Protein AF-A0A2K3JBQ5-F1 (afdb_monomer)

pLDDT: mean 70.72, std 13.56, range [40.72, 87.25]

Secondary structure (DSSP, 8-state):
---EEEEEEESS-SEEEETTEEEETTSEEEE--HHHHHHHHHHS-EEEEE-SS----------GGGGS-S---HHHHHHS-HHHHHHHHHHTT----TTS-HHHHHHHHHHHHHTTS--

Nearest PDB structures (foldseek):
  5u8t-assembly1_C  TM=3.101E-01  e=5.645E-01  Saccharomyces cerevis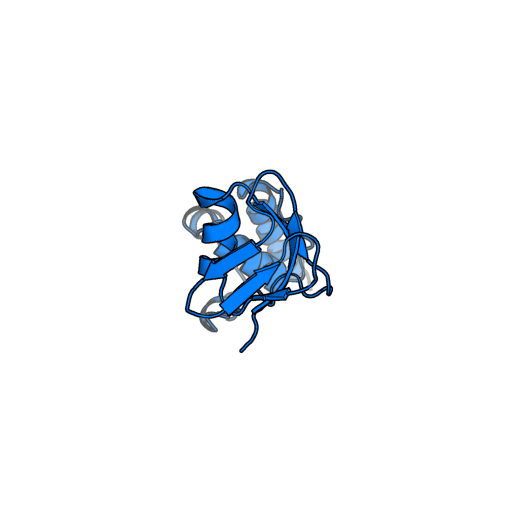iae S288C
  3uku-assembly1_G  TM=4.545E-01  e=6.102E+00  Bos taurus
  7y8r-assembly1_S  TM=3.443E-01  e=5.401E+00  Homo sapiens

Mean predicted aligned error: 15.76 Å

Sequence (119 aa):
MSIARVILTGKGPATHLYNGRKFIKGQPQTITSQREINYYKTEYGFSVTYLSGKEHDEETVVDEEVNDKKNYTKDELKDMKKTTVLNIARGLNIPVLGTEKKKQIIDSILLSQESDEDE

Solvent-accessible surface area (backbone atoms only — not comparable to full-atom values): 7390 Å² total; per-residue (Å²): 122,76,63,42,44,30,27,41,43,73,79,40,67,67,60,49,76,57,97,90,41,82,44,50,50,74,37,83,40,79,40,59,44,71,68,58,56,47,46,41,39,70,78,42,49,27,44,78,44,75,74,53,98,53,73,65,82,59,78,74,72,65,56,74,75,69,75,75,64,82,76,72,53,76,64,59,55,65,75,43,54,62,68,57,49,51,50,48,31,51,74,70,70,47,92,73,64,92,86,58,53,61,68,58,55,48,55,52,46,48,56,59,48,66,67,71,78,81,124

Foldseek 3Di:
DFFFWKAWEAQFDQWDADPNDIDGHRDTDTHRDPVVVVCCCPVGVTDIGTDDPPPDVPPPPPVVVLQPDLDDDLVNLVVDDLVSLVVNCVSLVNDDDPPDDSNVSSVSSNVSSVVPPPD

Structure (mmCIF, N/CA/C/O backbone):
data_AF-A0A2K3JBQ5-F1
#
_entry.id   AF-A0A2K3JBQ5-F1
#
loop_
_atom_site.group_PDB
_atom_site.id
_atom_site.type_symbol
_atom_site.label_atom_id
_atom_site.label_alt_id
_atom_site.label_comp_id
_atom_site.label_asym_id
_atom_site.label_entity_id
_atom_site.label_seq_id
_atom_site.pdbx_PDB_ins_code
_atom_site.Cartn_x
_atom_site.Cartn_y
_atom_site.Cartn_z
_atom_site.occupancy
_atom_site.B_iso_or_equiv
_atom_site.auth_seq_id
_atom_site.auth_comp_id
_atom_site.auth_asym_id
_atom_site.auth_atom_id
_atom_site.pdbx_PDB_model_num
ATOM 1 N N . MET A 1 1 ? 11.125 -13.336 3.348 1.00 48.81 1 MET A N 1
ATOM 2 C CA . MET A 1 1 ? 9.684 -13.248 3.035 1.00 48.81 1 MET A CA 1
ATOM 3 C C . MET A 1 1 ? 9.513 -12.667 1.642 1.00 48.81 1 MET A C 1
ATOM 5 O O . MET A 1 1 ? 10.284 -11.796 1.259 1.00 48.81 1 MET A O 1
ATOM 9 N N . SER A 1 2 ? 8.569 -13.200 0.870 1.00 49.62 2 SER A N 1
ATOM 10 C CA . SER A 1 2 ? 8.193 -12.685 -0.450 1.00 49.62 2 SER A CA 1
ATOM 11 C C . SER A 1 2 ? 7.008 -11.746 -0.285 1.00 49.62 2 SER A C 1
ATOM 13 O O . SER A 1 2 ? 6.055 -12.128 0.381 1.00 49.62 2 SER A O 1
ATOM 15 N N . ILE A 1 3 ? 7.075 -10.544 -0.858 1.00 60.91 3 ILE A N 1
ATOM 16 C CA . ILE A 1 3 ? 6.076 -9.489 -0.630 1.00 60.91 3 ILE A CA 1
ATOM 17 C C . ILE A 1 3 ? 4.938 -9.581 -1.645 1.00 60.91 3 ILE A C 1
ATOM 19 O O . ILE A 1 3 ? 3.789 -9.358 -1.290 1.00 60.91 3 ILE A O 1
ATOM 23 N N . ALA A 1 4 ? 5.219 -9.939 -2.901 1.00 68.62 4 ALA A N 1
ATOM 24 C CA . ALA A 1 4 ? 4.173 -10.027 -3.915 1.00 68.62 4 ALA A CA 1
ATOM 25 C C . ALA A 1 4 ? 4.576 -10.891 -5.111 1.00 68.62 4 ALA A C 1
ATOM 27 O O . ALA A 1 4 ? 5.742 -10.931 -5.506 1.00 68.62 4 ALA A O 1
ATOM 28 N N . ARG A 1 5 ? 3.586 -11.528 -5.744 1.00 77.50 5 ARG A N 1
ATOM 29 C CA . ARG A 1 5 ? 3.736 -12.117 -7.079 1.00 77.50 5 ARG A CA 1
ATOM 30 C C . ARG A 1 5 ? 3.195 -11.129 -8.106 1.00 77.50 5 ARG A C 1
ATOM 32 O O . ARG A 1 5 ? 2.019 -10.778 -8.048 1.00 77.50 5 ARG A O 1
ATOM 39 N N . VAL A 1 6 ? 4.041 -10.675 -9.023 1.00 78.94 6 VAL A N 1
ATOM 40 C CA . VAL A 1 6 ? 3.720 -9.613 -9.981 1.00 78.94 6 VAL A CA 1
ATOM 41 C C . VAL A 1 6 ? 4.095 -9.982 -11.414 1.00 78.94 6 VAL A C 1
ATOM 43 O O . VAL A 1 6 ? 4.941 -10.840 -11.642 1.00 78.94 6 VAL A O 1
ATOM 46 N N . ILE A 1 7 ? 3.505 -9.294 -12.386 1.00 83.19 7 ILE A N 1
ATOM 47 C CA . ILE A 1 7 ? 3.944 -9.244 -13.780 1.00 83.19 7 ILE A CA 1
ATOM 48 C C . ILE A 1 7 ? 4.415 -7.826 -14.074 1.00 83.19 7 ILE A C 1
ATOM 50 O O . ILE A 1 7 ? 3.680 -6.862 -13.861 1.00 83.19 7 ILE A O 1
ATOM 54 N N . LEU A 1 8 ? 5.628 -7.708 -14.611 1.00 78.62 8 LEU A N 1
ATOM 55 C CA . LEU A 1 8 ? 6.135 -6.458 -15.168 1.00 78.62 8 LEU A CA 1
ATOM 56 C C . LEU A 1 8 ? 5.697 -6.340 -16.635 1.00 78.62 8 LEU A C 1
ATOM 58 O O . LEU A 1 8 ? 6.012 -7.202 -17.457 1.00 78.62 8 LEU A O 1
ATOM 62 N N . THR A 1 9 ? 4.983 -5.273 -16.973 1.00 78.25 9 THR A N 1
ATOM 63 C CA . THR A 1 9 ? 4.518 -4.918 -18.327 1.00 78.25 9 THR A CA 1
ATOM 64 C C . THR A 1 9 ? 4.959 -3.484 -18.669 1.00 78.25 9 THR A C 1
ATOM 66 O O . THR A 1 9 ? 5.588 -2.834 -17.846 1.00 78.25 9 THR A O 1
ATOM 69 N N . GLY A 1 10 ? 4.724 -2.961 -19.878 1.00 75.12 10 GLY A N 1
ATOM 70 C CA . GLY A 1 10 ? 5.066 -1.560 -20.219 1.00 75.12 10 GLY A CA 1
ATOM 71 C C . GLY A 1 10 ? 6.268 -1.390 -21.158 1.00 75.12 10 GLY A C 1
ATOM 72 O O . GLY A 1 10 ? 6.492 -2.246 -22.009 1.00 75.12 10 GLY A O 1
ATOM 73 N N . LYS A 1 11 ? 7.020 -0.280 -21.068 1.00 75.94 11 LYS A N 1
ATOM 74 C CA . LYS A 1 11 ? 8.086 0.085 -22.039 1.00 75.94 11 LYS A CA 1
ATOM 75 C C . LYS A 1 11 ? 9.492 -0.421 -21.690 1.00 75.94 11 LYS A C 1
ATOM 77 O O . LYS A 1 11 ? 10.402 -0.251 -22.495 1.00 75.94 11 LYS A O 1
ATOM 82 N N . GLY A 1 12 ? 9.668 -1.075 -20.546 1.00 70.81 12 GLY A N 1
ATOM 83 C CA . GLY A 1 12 ? 10.966 -1.614 -20.150 1.00 70.81 12 GLY A CA 1
ATOM 84 C C . GLY A 1 12 ? 11.448 -2.806 -21.004 1.00 70.81 12 GLY A C 1
ATOM 85 O O . GLY A 1 12 ? 10.671 -3.373 -21.796 1.00 70.81 12 GLY A O 1
ATOM 86 N N . PRO A 1 13 ? 12.730 -3.193 -20.841 1.00 79.75 13 PRO A N 1
ATOM 87 C CA . PRO A 1 13 ? 13.379 -4.267 -21.595 1.00 79.75 13 PRO A CA 1
ATOM 88 C C . PRO A 1 13 ? 12.705 -5.630 -21.384 1.00 79.75 13 PRO A C 1
ATOM 90 O O . PRO A 1 13 ? 12.069 -5.883 -20.363 1.00 79.75 13 PRO A O 1
ATOM 93 N N . ALA A 1 14 ? 12.850 -6.541 -22.351 1.00 82.31 14 ALA A N 1
ATOM 94 C CA . ALA A 1 14 ? 12.264 -7.883 -22.261 1.00 82.31 14 ALA A CA 1
ATOM 95 C C . ALA A 1 14 ? 12.840 -8.700 -21.090 1.00 82.31 14 ALA A C 1
ATOM 97 O O . ALA A 1 14 ? 12.126 -9.489 -20.470 1.00 82.31 14 ALA A O 1
ATOM 98 N N . THR A 1 15 ? 14.115 -8.479 -20.767 1.00 82.12 15 THR A N 1
ATOM 99 C CA . THR A 1 15 ? 14.791 -9.091 -19.624 1.00 82.12 15 THR A CA 1
ATOM 100 C C . THR A 1 15 ? 15.659 -8.080 -18.891 1.00 82.12 15 THR A C 1
ATOM 102 O O . THR A 1 15 ? 16.305 -7.256 -19.535 1.00 82.12 15 THR A O 1
ATOM 105 N N . HIS A 1 16 ? 15.725 -8.173 -17.566 1.00 79.56 16 HIS A N 1
ATOM 106 C CA . HIS A 1 16 ? 16.561 -7.310 -16.730 1.00 79.56 16 HIS A CA 1
ATOM 107 C C . HIS A 1 16 ? 17.120 -8.087 -15.531 1.00 79.56 16 HIS A C 1
ATOM 109 O O . HIS A 1 16 ? 16.536 -9.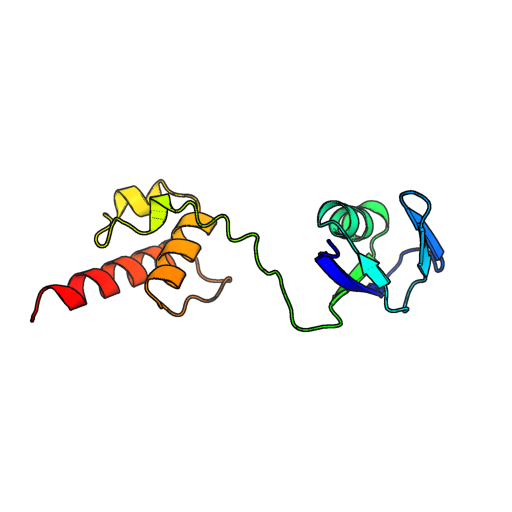089 -15.131 1.00 79.56 16 HIS A O 1
ATOM 115 N N . LEU A 1 17 ? 18.247 -7.654 -14.966 1.00 80.88 17 LEU A N 1
ATOM 116 C CA . LEU A 1 17 ? 18.877 -8.305 -13.820 1.00 80.88 17 LEU A CA 1
ATOM 117 C C . LEU A 1 17 ? 18.882 -7.356 -12.619 1.00 80.88 17 LEU A C 1
ATOM 119 O O . LEU A 1 17 ? 19.478 -6.287 -12.693 1.00 80.88 17 LEU A O 1
ATOM 123 N N . TYR A 1 18 ? 18.264 -7.760 -11.513 1.00 74.81 18 TYR A N 1
ATOM 124 C CA . TYR A 1 18 ? 18.227 -6.978 -10.275 1.00 74.81 18 TYR A CA 1
ATOM 125 C C . TYR A 1 18 ? 18.674 -7.852 -9.109 1.00 74.81 18 TYR A C 1
ATOM 127 O O . TYR A 1 18 ? 18.145 -8.947 -8.922 1.00 74.81 18 TYR A O 1
ATOM 135 N N . ASN A 1 19 ? 19.676 -7.399 -8.349 1.00 74.62 19 ASN A N 1
ATOM 136 C CA . ASN A 1 19 ? 20.261 -8.144 -7.226 1.00 74.62 19 ASN A CA 1
ATOM 137 C C . ASN A 1 19 ? 20.564 -9.623 -7.555 1.00 74.62 19 ASN A C 1
ATOM 139 O O . ASN A 1 19 ? 20.251 -10.527 -6.783 1.00 74.62 19 ASN A O 1
ATOM 143 N N . GLY A 1 20 ? 21.126 -9.883 -8.741 1.00 79.38 20 GLY A N 1
ATOM 144 C CA . GLY A 1 20 ? 21.486 -11.235 -9.188 1.00 79.38 20 GLY A CA 1
ATOM 145 C C . GLY A 1 20 ? 20.312 -12.108 -9.652 1.00 79.38 20 GLY A C 1
ATOM 146 O O . GLY A 1 20 ? 20.530 -13.244 -10.067 1.00 79.38 20 GLY A O 1
ATOM 147 N N . ARG A 1 21 ? 19.075 -11.603 -9.629 1.00 77.69 21 ARG A N 1
ATOM 148 C CA . ARG A 1 21 ? 17.888 -12.301 -10.139 1.00 77.69 21 ARG A CA 1
ATOM 149 C C . ARG A 1 21 ? 17.535 -11.805 -11.533 1.00 77.69 21 ARG A C 1
ATOM 151 O O . ARG A 1 21 ? 17.535 -10.602 -11.793 1.00 77.69 21 ARG A O 1
ATOM 158 N N . LYS A 1 22 ? 17.227 -12.740 -12.434 1.00 82.81 22 LYS A N 1
ATOM 159 C CA . LYS A 1 22 ? 16.785 -12.437 -13.797 1.00 82.81 22 LYS A CA 1
ATOM 160 C C . LYS A 1 22 ? 15.276 -12.239 -13.818 1.00 82.81 22 LYS A C 1
ATOM 162 O O . LYS A 1 22 ? 14.530 -13.139 -13.451 1.00 82.81 22 LYS A O 1
ATOM 167 N N . PHE A 1 23 ? 14.871 -11.094 -14.343 1.00 78.12 23 PHE A N 1
ATOM 168 C CA . PHE A 1 23 ? 13.494 -10.705 -14.558 1.00 78.12 23 PHE A CA 1
ATOM 169 C C . PHE A 1 23 ? 13.127 -10.800 -16.027 1.00 78.12 23 PHE A C 1
ATOM 171 O O . PHE A 1 23 ? 13.906 -10.403 -16.891 1.00 78.12 23 PHE A O 1
ATOM 178 N N . ILE A 1 24 ? 11.935 -11.329 -16.299 1.00 83.75 24 ILE A N 1
ATOM 179 C CA . ILE A 1 24 ? 11.363 -11.493 -17.632 1.00 83.75 24 ILE A CA 1
ATOM 180 C C . ILE A 1 24 ? 10.023 -10.752 -17.681 1.00 83.75 24 ILE A C 1
ATOM 182 O O . ILE A 1 24 ? 9.120 -10.984 -16.872 1.00 83.75 24 ILE A O 1
ATOM 186 N N . LYS A 1 25 ? 9.909 -9.829 -18.634 1.00 83.50 25 LYS A N 1
ATOM 187 C CA . LYS A 1 25 ? 8.701 -9.042 -18.886 1.00 83.50 25 LYS A CA 1
ATOM 188 C C . LYS A 1 25 ? 7.552 -9.949 -19.321 1.00 83.50 25 LYS A C 1
ATOM 190 O O . LYS A 1 25 ? 7.745 -10.871 -20.108 1.00 83.50 25 LYS A O 1
ATOM 195 N N . GLY A 1 26 ? 6.350 -9.673 -18.824 1.00 81.19 26 GLY A N 1
ATOM 196 C CA . GLY A 1 26 ? 5.158 -10.470 -19.117 1.00 81.19 26 GLY A CA 1
ATOM 197 C C . GLY A 1 26 ? 5.103 -11.813 -18.383 1.00 81.19 26 GLY A C 1
ATOM 198 O O . GLY A 1 26 ? 4.089 -12.496 -18.480 1.00 81.19 26 GLY A O 1
ATOM 199 N N . GLN A 1 27 ? 6.139 -12.181 -17.619 1.00 83.38 27 GLN A N 1
ATOM 200 C CA . GLN A 1 27 ? 6.117 -13.386 -16.796 1.00 83.38 27 GLN A CA 1
ATOM 201 C C . GLN A 1 27 ? 5.795 -13.080 -15.326 1.00 83.38 27 GLN A C 1
ATOM 203 O O . GLN A 1 27 ? 6.238 -12.055 -14.800 1.00 83.38 27 GLN A O 1
ATOM 208 N N . PRO A 1 28 ? 5.052 -13.980 -14.651 1.00 81.94 28 PRO A N 1
ATOM 209 C CA . PRO A 1 28 ? 4.882 -13.970 -13.204 1.00 81.94 28 PRO A CA 1
ATOM 210 C C . PRO A 1 28 ? 6.220 -14.071 -12.480 1.00 81.94 28 PRO A C 1
ATOM 212 O O . PRO A 1 28 ? 6.973 -15.021 -12.691 1.00 81.94 28 PRO A O 1
ATOM 215 N N . GLN A 1 29 ? 6.479 -13.147 -11.567 1.00 80.19 29 GLN A N 1
ATOM 216 C CA . GLN A 1 29 ? 7.694 -13.117 -10.769 1.00 80.19 29 GLN A CA 1
ATOM 217 C C . GLN A 1 29 ? 7.403 -12.759 -9.324 1.00 80.19 29 GLN A C 1
ATOM 219 O O . GLN A 1 29 ? 6.491 -11.992 -9.026 1.00 80.19 29 GLN A O 1
ATOM 224 N N . THR A 1 30 ? 8.188 -13.328 -8.421 1.00 77.19 30 THR A N 1
ATOM 225 C CA . THR A 1 30 ? 8.046 -13.088 -6.989 1.00 77.19 30 THR A CA 1
ATOM 226 C C . THR A 1 30 ? 9.019 -11.999 -6.568 1.00 77.19 30 THR A C 1
ATOM 228 O O . THR A 1 30 ? 10.231 -12.204 -6.616 1.00 77.19 30 THR A O 1
ATOM 231 N N . ILE A 1 31 ? 8.488 -10.859 -6.134 1.00 74.56 31 ILE A N 1
ATOM 232 C CA . ILE A 1 31 ? 9.270 -9.753 -5.590 1.00 74.56 31 ILE A CA 1
ATOM 233 C C . ILE A 1 31 ? 9.253 -9.820 -4.064 1.00 74.56 31 ILE A C 1
ATOM 235 O O . ILE A 1 31 ? 8.227 -10.080 -3.431 1.00 74.56 31 ILE A O 1
ATOM 239 N N . THR A 1 32 ? 10.417 -9.583 -3.467 1.00 71.38 32 THR A N 1
ATOM 240 C CA . THR A 1 32 ? 10.648 -9.670 -2.019 1.00 71.38 32 THR A CA 1
ATOM 241 C C . THR A 1 32 ? 10.738 -8.306 -1.331 1.00 71.38 32 THR A C 1
ATOM 243 O O . THR A 1 32 ? 10.928 -8.274 -0.124 1.00 71.38 32 THR A O 1
ATOM 246 N N . SER A 1 33 ? 10.636 -7.183 -2.057 1.00 74.69 33 SER A N 1
ATOM 247 C CA . SER A 1 33 ? 10.692 -5.836 -1.464 1.00 74.69 33 SER A CA 1
ATOM 248 C C . SER A 1 33 ? 9.848 -4.796 -2.219 1.00 74.69 33 SER A C 1
ATOM 250 O O . SER A 1 33 ? 9.796 -4.796 -3.448 1.00 74.69 33 SER A O 1
ATOM 252 N N . GLN A 1 34 ? 9.237 -3.844 -1.504 1.00 73.94 34 GLN A N 1
ATOM 253 C CA . GLN A 1 34 ? 8.546 -2.706 -2.132 1.00 73.94 34 GLN A CA 1
ATOM 254 C C . GLN A 1 34 ? 9.524 -1.776 -2.873 1.00 73.94 34 GLN A C 1
ATOM 256 O O . GLN A 1 34 ? 9.179 -1.176 -3.891 1.00 73.94 34 GLN A O 1
ATOM 261 N N . ARG A 1 35 ? 10.776 -1.692 -2.403 1.00 77.62 35 ARG A N 1
ATOM 262 C CA . ARG A 1 35 ? 11.851 -0.938 -3.065 1.00 77.62 35 ARG A CA 1
ATOM 263 C C . ARG A 1 35 ? 12.124 -1.455 -4.479 1.00 77.62 35 ARG A C 1
ATOM 265 O O . ARG A 1 35 ? 12.328 -0.657 -5.386 1.00 77.62 35 ARG A O 1
ATOM 272 N N . GLU A 1 36 ? 12.082 -2.768 -4.665 1.00 75.56 36 GLU A N 1
ATOM 273 C CA . GLU A 1 36 ? 12.255 -3.431 -5.961 1.00 75.56 36 GLU A CA 1
ATOM 274 C C . GLU A 1 36 ? 11.075 -3.146 -6.908 1.00 75.56 36 GLU A C 1
ATOM 276 O O . GLU A 1 36 ? 11.289 -2.826 -8.074 1.00 75.56 36 GLU A O 1
ATOM 281 N N . ILE A 1 37 ? 9.837 -3.105 -6.397 1.00 75.75 37 ILE A N 1
ATOM 282 C CA . ILE A 1 37 ? 8.663 -2.650 -7.169 1.00 75.75 37 ILE A CA 1
ATOM 283 C C . ILE A 1 37 ? 8.836 -1.200 -7.636 1.00 75.75 37 ILE A C 1
ATOM 285 O O . ILE A 1 37 ? 8.586 -0.889 -8.804 1.00 75.75 37 ILE A O 1
ATOM 289 N N . ASN A 1 38 ? 9.261 -0.312 -6.734 1.00 74.88 38 ASN A N 1
ATOM 290 C CA . ASN A 1 38 ? 9.456 1.100 -7.057 1.00 74.88 38 ASN A CA 1
ATOM 291 C C . ASN A 1 38 ? 10.565 1.278 -8.096 1.00 74.88 38 ASN A C 1
ATOM 293 O O . ASN A 1 38 ? 10.352 1.998 -9.064 1.00 74.88 38 ASN A O 1
ATOM 297 N N . TYR A 1 39 ? 11.679 0.553 -7.955 1.00 77.69 39 TYR A N 1
ATOM 298 C CA . TYR A 1 39 ? 12.776 0.545 -8.922 1.00 77.69 39 TYR A CA 1
ATOM 299 C C . TYR A 1 39 ? 12.286 0.216 -10.340 1.00 77.69 39 TYR A C 1
ATOM 301 O O . TYR A 1 39 ? 12.565 0.960 -11.277 1.00 77.69 39 TYR A O 1
ATOM 309 N N . TYR A 1 40 ? 11.472 -0.830 -10.515 1.00 74.00 40 TYR A N 1
ATOM 310 C CA . TYR A 1 40 ? 10.939 -1.167 -11.841 1.00 74.00 40 TYR A CA 1
ATOM 311 C C . TYR A 1 40 ? 9.998 -0.111 -12.416 1.00 74.00 40 TYR A C 1
ATOM 313 O O . TYR A 1 40 ? 10.029 0.136 -13.625 1.00 74.00 40 TYR A O 1
ATOM 321 N N . LYS A 1 41 ? 9.177 0.519 -11.569 1.00 72.56 41 LYS A N 1
ATOM 322 C CA . LYS A 1 41 ? 8.259 1.581 -11.993 1.00 72.56 41 LYS A CA 1
ATOM 323 C C . LYS A 1 41 ? 9.004 2.845 -12.416 1.00 72.56 41 LYS A C 1
ATOM 325 O O . LYS A 1 41 ? 8.671 3.408 -13.456 1.00 72.56 41 LYS A O 1
ATOM 330 N N . THR A 1 42 ? 9.985 3.288 -11.629 1.00 72.56 42 THR A N 1
ATOM 331 C CA . THR A 1 42 ? 10.643 4.589 -11.823 1.00 72.56 42 THR A CA 1
ATOM 332 C C . THR A 1 42 ? 11.813 4.535 -12.796 1.00 72.56 42 THR A C 1
ATOM 334 O O . THR A 1 42 ? 11.916 5.412 -13.643 1.00 72.56 42 THR A O 1
ATOM 337 N N . GLU A 1 43 ? 12.672 3.517 -12.717 1.00 68.75 43 GLU A N 1
ATOM 338 C CA . GLU A 1 43 ? 13.907 3.463 -13.521 1.00 68.75 43 GLU A CA 1
ATOM 339 C C . GLU A 1 43 ? 13.668 2.882 -14.915 1.00 68.75 43 GLU A C 1
ATOM 341 O O . GLU A 1 43 ? 14.255 3.327 -15.896 1.00 68.75 43 GLU A O 1
ATOM 346 N N . TYR A 1 44 ? 12.780 1.890 -15.019 1.00 67.00 44 TYR A N 1
ATOM 347 C CA . TYR A 1 44 ? 12.566 1.145 -16.264 1.00 67.00 44 TYR A CA 1
ATOM 348 C C . TYR A 1 44 ? 11.179 1.352 -16.877 1.00 67.00 44 TYR A C 1
ATOM 350 O O . TYR A 1 44 ? 10.864 0.748 -17.907 1.00 67.00 44 TYR A O 1
ATOM 358 N N . GLY A 1 45 ? 10.340 2.191 -16.261 1.00 66.69 45 GLY A N 1
ATOM 359 C CA . GLY A 1 45 ? 9.003 2.505 -16.765 1.00 66.69 45 GLY A CA 1
ATOM 360 C C . GLY A 1 45 ? 8.103 1.274 -16.908 1.00 66.69 45 GLY A C 1
ATOM 361 O O . GLY A 1 45 ? 7.270 1.221 -17.821 1.00 66.69 45 GLY A O 1
ATOM 362 N N . PHE A 1 46 ? 8.298 0.252 -16.067 1.00 73.94 46 PHE A N 1
ATOM 363 C CA . PHE A 1 46 ? 7.419 -0.911 -16.047 1.00 73.94 46 PHE A CA 1
ATOM 364 C C . PHE A 1 46 ? 6.127 -0.600 -15.284 1.00 73.94 46 PHE A C 1
ATOM 366 O O . PHE A 1 46 ? 6.128 -0.015 -14.203 1.00 73.94 46 PHE A O 1
ATOM 373 N N . SER A 1 47 ? 5.010 -1.070 -15.820 1.00 72.75 47 SER A N 1
ATOM 374 C CA . SER A 1 47 ? 3.756 -1.227 -15.095 1.00 72.75 47 SER A CA 1
ATOM 375 C C . SER A 1 47 ? 3.781 -2.559 -14.344 1.00 72.75 47 SER A C 1
ATOM 377 O O . SER A 1 47 ? 4.250 -3.567 -14.868 1.00 72.75 47 SER A O 1
ATOM 379 N N . VAL A 1 48 ? 3.296 -2.569 -13.104 1.00 74.31 48 VAL A N 1
ATOM 380 C CA . VAL A 1 48 ? 3.337 -3.746 -12.226 1.00 74.31 48 VAL A CA 1
ATOM 381 C C . VAL A 1 48 ? 1.913 -4.233 -11.997 1.00 74.31 48 VAL A C 1
ATOM 383 O O . VAL A 1 48 ? 1.098 -3.491 -11.454 1.00 74.31 48 VAL A O 1
ATOM 386 N N . THR A 1 49 ? 1.625 -5.465 -12.408 1.00 75.06 49 THR A N 1
ATOM 387 C CA . THR A 1 49 ? 0.330 -6.130 -12.211 1.00 75.06 49 THR A CA 1
ATOM 388 C C . THR A 1 49 ? 0.476 -7.204 -11.143 1.00 75.06 49 THR A C 1
ATOM 390 O O . THR A 1 49 ? 1.322 -8.079 -11.279 1.00 75.06 49 THR A O 1
ATOM 393 N N . TYR A 1 50 ? -0.331 -7.174 -10.090 1.00 73.75 50 TYR A N 1
ATOM 394 C CA . TYR A 1 50 ? -0.277 -8.160 -9.007 1.00 73.75 50 TYR A CA 1
ATOM 395 C C . TYR A 1 50 ? -1.130 -9.387 -9.370 1.00 73.75 50 TYR A C 1
ATOM 397 O O . TYR A 1 50 ? -2.253 -9.238 -9.841 1.00 73.75 50 TYR A O 1
ATOM 405 N N . LEU A 1 51 ? -0.585 -10.598 -9.205 1.00 68.94 51 LEU A N 1
ATOM 406 C CA . LEU A 1 51 ? -1.192 -11.857 -9.674 1.00 68.94 51 LEU A CA 1
ATOM 407 C C . LEU A 1 51 ? -1.920 -12.674 -8.609 1.00 68.94 51 LEU A C 1
ATOM 409 O O . LEU A 1 51 ? -2.635 -13.612 -8.941 1.00 68.94 51 LEU A O 1
ATOM 413 N N . SER A 1 52 ? -1.706 -12.371 -7.337 1.00 58.00 52 SER A N 1
ATOM 414 C CA . SER A 1 52 ? -2.382 -13.030 -6.226 1.00 58.00 52 SER A CA 1
ATOM 415 C C . SER A 1 52 ? -2.907 -11.943 -5.312 1.00 58.00 52 SER A C 1
ATOM 417 O O . SER A 1 52 ? -2.138 -11.055 -4.946 1.00 58.00 52 SER A O 1
ATOM 419 N N . GLY A 1 53 ? -4.195 -12.036 -4.973 1.00 45.06 53 GLY A N 1
ATOM 420 C CA . GLY A 1 53 ? -4.984 -11.125 -4.138 1.00 45.06 53 GLY A CA 1
ATOM 421 C C . GLY A 1 53 ? -4.560 -11.086 -2.673 1.00 45.06 53 GLY A C 1
ATOM 422 O O . GLY A 1 53 ? -5.363 -11.284 -1.773 1.00 45.06 53 GLY A O 1
ATOM 423 N N . LYS A 1 54 ? -3.282 -10.821 -2.449 1.00 42.53 54 LYS A N 1
ATOM 424 C CA . LYS A 1 54 ? -2.828 -10.060 -1.305 1.00 42.53 54 LYS A CA 1
ATOM 425 C C . LYS A 1 54 ? -2.171 -8.827 -1.900 1.00 42.53 54 LYS A C 1
ATOM 427 O O . LYS A 1 54 ? -0.956 -8.770 -2.086 1.00 42.53 54 LYS A O 1
ATOM 432 N N . GLU A 1 55 ? -3.006 -7.850 -2.267 1.00 43.56 55 GLU A N 1
ATOM 433 C CA . GLU A 1 55 ? -2.617 -6.478 -1.950 1.00 43.56 55 GLU A CA 1
ATOM 434 C C . GLU A 1 55 ? -2.088 -6.556 -0.531 1.00 43.56 55 GLU A C 1
ATOM 436 O O . GLU A 1 55 ? -2.792 -7.124 0.295 1.00 43.56 55 GLU A O 1
ATOM 441 N N . HIS A 1 56 ? -0.834 -6.165 -0.318 1.00 42.62 56 HIS A N 1
ATOM 442 C CA . HIS A 1 56 ? -0.365 -5.709 0.976 1.00 42.62 56 HIS A CA 1
ATOM 443 C C . HIS A 1 56 ? -1.171 -6.304 2.154 1.00 42.62 56 HIS A C 1
ATOM 445 O O . HIS A 1 56 ? -2.184 -5.745 2.573 1.00 42.62 56 HIS A O 1
ATOM 451 N N . ASP A 1 57 ? -0.639 -7.342 2.798 1.00 42.16 57 ASP A N 1
ATOM 452 C CA . ASP A 1 57 ? -0.511 -7.170 4.240 1.00 42.16 57 ASP A CA 1
ATOM 453 C C . ASP A 1 57 ? 0.372 -5.907 4.345 1.00 42.16 57 ASP A C 1
ATOM 455 O O . ASP A 1 57 ? 1.602 -5.993 4.306 1.00 42.16 57 ASP A O 1
ATOM 459 N N . GLU A 1 58 ? -0.266 -4.720 4.222 1.00 41.12 58 GLU A N 1
ATOM 460 C CA . GLU A 1 58 ? 0.221 -3.443 4.724 1.00 41.12 58 GLU A CA 1
ATOM 461 C C . GLU A 1 58 ? 0.817 -3.876 6.022 1.00 41.12 58 GLU A C 1
ATOM 463 O O . GLU A 1 58 ? 0.075 -4.441 6.827 1.00 41.12 58 GLU A O 1
ATOM 468 N N . GLU A 1 59 ? 2.146 -3.775 6.107 1.00 42.75 59 GLU A N 1
ATOM 469 C CA . GLU A 1 59 ? 2.886 -3.982 7.327 1.00 42.75 59 GLU A CA 1
ATOM 470 C C . GLU A 1 59 ? 2.009 -3.388 8.407 1.00 42.75 59 GLU A C 1
ATOM 472 O O . GLU A 1 59 ? 1.874 -2.170 8.534 1.00 42.75 59 GLU A O 1
ATOM 477 N N . THR A 1 60 ? 1.286 -4.274 9.086 1.00 40.81 60 THR A N 1
ATOM 478 C CA . THR A 1 60 ? 0.493 -3.900 10.217 1.00 40.81 60 THR A CA 1
ATOM 479 C C . THR A 1 60 ? 1.593 -3.854 11.249 1.00 40.81 60 THR A C 1
ATOM 481 O O . THR A 1 60 ? 1.733 -4.731 12.091 1.00 40.81 60 THR A O 1
ATOM 484 N N . VAL A 1 61 ? 2.412 -2.801 11.166 1.00 40.97 61 VAL A N 1
ATOM 485 C CA . VAL A 1 61 ? 2.712 -2.033 12.351 1.00 40.97 61 VAL A CA 1
ATOM 486 C C . VAL A 1 61 ? 1.330 -1.597 12.827 1.00 40.97 61 VAL A C 1
ATOM 488 O O . VAL A 1 61 ? 0.838 -0.502 12.562 1.00 40.97 61 VAL A O 1
ATOM 491 N N . VAL A 1 62 ? 0.639 -2.546 13.462 1.00 40.91 62 VAL A N 1
ATOM 492 C CA . VAL A 1 62 ? -0.106 -2.234 14.650 1.00 40.91 62 VAL A CA 1
ATOM 493 C C . VAL A 1 62 ? 1.003 -1.648 15.514 1.00 40.91 62 VAL A C 1
ATOM 495 O O . VAL A 1 62 ? 1.777 -2.369 16.133 1.00 40.91 62 VAL A O 1
ATOM 498 N N . ASP A 1 63 ? 1.192 -0.333 15.438 1.00 40.72 63 ASP A N 1
ATOM 499 C CA . ASP A 1 63 ? 1.564 0.374 16.643 1.00 40.72 63 ASP A CA 1
ATOM 500 C C . ASP A 1 63 ? 0.446 -0.049 17.599 1.00 4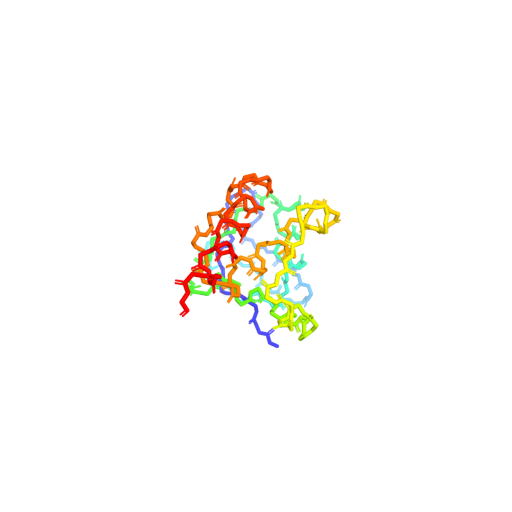0.72 63 ASP A C 1
ATOM 502 O O . ASP A 1 63 ? -0.685 0.426 17.489 1.00 40.72 63 ASP A O 1
ATOM 506 N N . GLU A 1 64 ? 0.715 -1.058 18.434 1.00 44.47 64 GLU A N 1
ATOM 507 C CA . GLU A 1 64 ? -0.203 -1.529 19.479 1.00 44.47 64 GLU A CA 1
ATOM 508 C C . GLU A 1 64 ? -0.657 -0.352 20.363 1.00 44.47 64 GLU A C 1
ATOM 510 O O . GLU A 1 64 ? -1.684 -0.438 21.022 1.00 44.47 64 GLU A O 1
ATOM 515 N N . GLU A 1 65 ? 0.024 0.796 20.280 1.00 45.97 65 GLU A N 1
ATOM 516 C CA . GLU A 1 65 ? -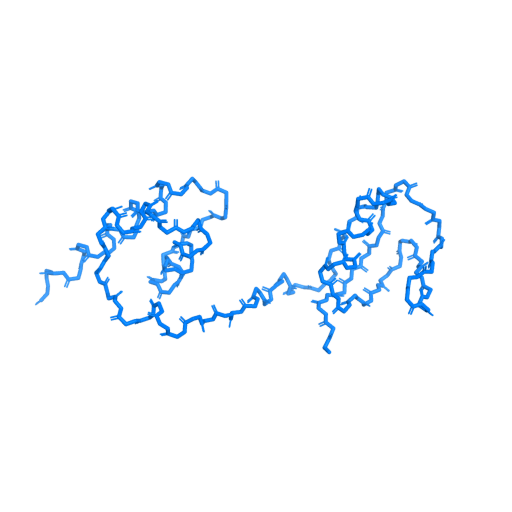0.365 2.074 20.870 1.00 45.97 65 GLU A CA 1
ATOM 517 C C . GLU A 1 65 ? -1.635 2.728 20.301 1.00 45.97 65 GLU A C 1
ATOM 519 O O . GLU A 1 65 ? -2.262 3.518 21.007 1.00 45.97 65 GLU A O 1
ATOM 524 N N . VAL A 1 66 ? -2.054 2.459 19.059 1.00 51.53 66 VAL A N 1
ATOM 525 C CA . VAL A 1 66 ? -3.223 3.164 18.485 1.00 51.53 66 VAL A CA 1
ATOM 526 C C . VAL A 1 66 ? -4.554 2.508 18.890 1.00 51.53 66 VAL A C 1
ATOM 528 O O . VAL A 1 66 ? -5.611 3.023 18.551 1.00 51.53 66 VAL A O 1
ATOM 531 N N . ASN A 1 67 ? -4.541 1.394 19.628 1.00 48.78 67 ASN A N 1
ATOM 532 C CA . ASN A 1 67 ? -5.756 0.620 19.913 1.00 48.78 67 ASN A CA 1
ATOM 533 C C . ASN A 1 67 ? -6.370 0.856 21.308 1.00 48.78 67 ASN A C 1
ATOM 535 O O . ASN A 1 67 ? -7.400 0.265 21.620 1.00 48.78 67 ASN A O 1
ATOM 539 N N . ASP A 1 68 ? -5.775 1.712 22.147 1.00 53.06 68 ASP A N 1
ATOM 540 C CA . ASP A 1 68 ? -6.277 1.958 23.513 1.00 53.06 68 ASP A CA 1
ATOM 541 C C . ASP A 1 68 ? -7.235 3.162 23.619 1.00 53.06 68 ASP A C 1
ATOM 543 O O . ASP A 1 68 ? -8.061 3.241 24.531 1.00 53.06 68 ASP A O 1
ATOM 547 N N . LYS A 1 69 ? -7.183 4.115 22.678 1.00 60.91 69 LYS A N 1
ATOM 548 C CA . LYS A 1 69 ? -8.060 5.299 22.694 1.00 60.91 69 LYS A CA 1
ATOM 549 C C . LYS A 1 69 ? -9.323 5.057 21.869 1.00 60.91 69 LYS A C 1
ATOM 551 O O . LYS A 1 69 ? -9.292 5.121 20.646 1.00 60.91 69 LYS A O 1
ATOM 556 N N . LYS A 1 70 ? -10.458 4.862 22.547 1.00 60.75 70 LYS A N 1
ATOM 557 C CA . LYS A 1 70 ? -11.785 4.839 21.902 1.00 60.75 70 LYS A CA 1
ATOM 558 C C . LYS A 1 70 ? -12.215 6.215 21.376 1.00 60.75 70 LYS A C 1
ATOM 560 O O . LYS A 1 70 ? -12.803 6.293 20.304 1.00 60.75 70 LYS A O 1
ATOM 565 N N . ASN A 1 71 ? -11.832 7.292 22.072 1.00 72.81 71 ASN A N 1
ATOM 566 C CA . ASN A 1 71 ? -12.249 8.660 21.753 1.00 72.81 71 ASN A CA 1
ATOM 567 C C . ASN A 1 71 ? -11.055 9.499 21.283 1.00 72.81 71 ASN A C 1
ATOM 569 O O . ASN A 1 71 ? -10.076 9.672 22.014 1.00 72.81 71 ASN A O 1
ATOM 573 N N . TYR A 1 72 ? -11.151 10.031 20.065 1.00 80.25 72 TYR A N 1
ATOM 574 C CA . TYR A 1 72 ? -10.144 10.892 19.451 1.00 80.25 72 TYR A CA 1
ATOM 575 C C . TYR A 1 72 ? -10.758 12.254 19.176 1.00 80.25 72 TYR A C 1
ATOM 577 O O . TYR A 1 72 ? -11.816 12.360 18.565 1.00 80.25 72 TYR A O 1
ATOM 585 N N . THR A 1 73 ? -10.069 13.323 19.552 1.00 82.62 73 THR A N 1
ATOM 586 C CA . THR A 1 73 ? -10.543 14.665 19.210 1.00 82.62 73 THR A CA 1
ATOM 587 C C . THR A 1 73 ? -10.261 15.001 17.745 1.00 82.62 73 THR A C 1
ATOM 589 O O . THR A 1 73 ? -9.324 14.502 17.113 1.00 82.62 73 THR A O 1
ATOM 592 N N . LYS A 1 74 ? -11.063 15.915 17.188 1.00 82.25 74 LYS A N 1
ATOM 593 C CA . LYS A 1 74 ? -10.893 16.399 15.810 1.00 82.25 74 LYS A CA 1
ATOM 594 C C . LYS A 1 74 ? -9.493 16.956 15.548 1.00 82.25 74 LYS A C 1
ATOM 596 O O . LYS A 1 74 ? -8.987 16.812 14.434 1.00 82.25 74 LYS A O 1
ATOM 601 N N . ASP A 1 75 ? -8.893 17.611 16.536 1.00 82.19 75 ASP A N 1
ATOM 602 C CA . ASP A 1 75 ? -7.565 18.204 16.404 1.00 82.19 75 ASP A CA 1
ATOM 603 C C . ASP A 1 75 ? -6.459 17.143 16.482 1.00 82.19 75 ASP A C 1
ATOM 605 O O . ASP A 1 75 ? -5.589 17.139 15.613 1.00 82.19 75 ASP A O 1
ATOM 609 N N . GLU A 1 76 ? -6.568 16.139 17.361 1.00 82.00 76 GLU A N 1
ATOM 610 C CA . GLU A 1 76 ? -5.648 14.986 17.367 1.00 82.00 76 GLU A CA 1
ATOM 611 C C . GLU A 1 76 ? -5.614 14.276 16.003 1.00 82.00 76 GLU A C 1
ATOM 613 O O . GLU A 1 76 ? -4.545 14.035 15.438 1.00 82.00 76 GLU A O 1
ATOM 618 N N . LEU A 1 77 ? -6.780 14.005 15.411 1.00 83.31 77 LEU A N 1
ATOM 619 C CA . LEU A 1 77 ? -6.860 13.338 14.108 1.00 83.31 77 LEU A CA 1
ATOM 620 C C . LEU A 1 77 ? -6.338 14.217 12.954 1.00 83.31 77 LEU A C 1
ATOM 622 O O . LEU A 1 77 ? -5.848 13.714 11.933 1.00 83.31 77 LEU A O 1
ATOM 626 N N . LYS A 1 78 ? -6.430 15.545 13.082 1.00 81.44 78 LYS A N 1
ATOM 627 C CA . LYS A 1 78 ? -5.868 16.487 12.103 1.00 81.44 78 LYS A CA 1
ATOM 628 C C . LYS A 1 78 ? -4.351 16.573 12.183 1.00 81.44 78 LYS A C 1
ATOM 630 O O . LYS A 1 78 ? -3.746 16.759 11.125 1.00 81.44 78 LYS A O 1
ATOM 635 N N . ASP A 1 79 ? -3.753 16.409 13.353 1.00 83.38 79 ASP A N 1
ATOM 636 C CA . ASP A 1 79 ? -2.297 16.386 13.518 1.00 83.38 79 ASP A CA 1
ATOM 637 C C . ASP A 1 79 ? -1.679 15.046 13.078 1.00 83.38 79 ASP A C 1
ATOM 639 O O . ASP A 1 79 ? -0.561 15.002 12.560 1.00 83.38 79 ASP A O 1
ATOM 643 N N . MET A 1 80 ? -2.436 13.947 13.144 1.00 80.81 80 MET A N 1
ATOM 644 C CA . MET A 1 80 ? -1.985 12.618 12.705 1.00 80.81 80 MET A CA 1
ATOM 645 C C . MET A 1 80 ? -1.766 12.499 11.189 1.00 80.81 80 MET A C 1
ATOM 647 O O . MET A 1 80 ? -2.388 13.184 10.383 1.00 80.81 80 MET A O 1
ATOM 651 N N . LYS A 1 81 ? -0.920 11.570 10.731 1.00 80.25 81 LYS A N 1
ATOM 652 C CA . LYS A 1 81 ? -0.775 11.287 9.287 1.00 80.25 81 LYS A CA 1
ATOM 653 C C . LYS A 1 81 ? -2.045 10.632 8.726 1.00 80.25 81 LYS A C 1
ATOM 655 O O . LYS A 1 81 ? -2.741 9.914 9.434 1.00 80.25 81 LYS A O 1
ATOM 660 N N . LYS A 1 82 ? -2.332 10.820 7.425 1.00 78.31 82 LYS A N 1
ATOM 661 C CA . LYS A 1 82 ? -3.500 10.191 6.760 1.00 78.31 82 LYS A CA 1
ATOM 662 C C . LYS A 1 82 ? -3.515 8.665 6.948 1.00 78.31 82 LYS A C 1
ATOM 664 O O . LYS A 1 82 ? -4.585 8.104 7.125 1.00 78.31 82 LYS A O 1
ATOM 669 N N . THR A 1 83 ? -2.351 8.018 6.921 1.00 78.12 83 THR A N 1
ATOM 670 C CA . THR A 1 83 ? -2.205 6.569 7.138 1.00 78.12 83 THR A CA 1
ATOM 671 C C . THR A 1 83 ? -2.639 6.151 8.540 1.00 78.12 83 THR A C 1
ATOM 673 O O . THR A 1 83 ? -3.409 5.213 8.678 1.00 78.12 83 THR A O 1
ATOM 676 N N . THR A 1 84 ? -2.229 6.896 9.570 1.00 78.31 84 THR A N 1
ATOM 677 C CA . THR A 1 84 ? -2.630 6.656 10.963 1.00 78.31 84 THR A CA 1
ATOM 678 C C . THR A 1 84 ? -4.138 6.805 11.140 1.00 78.31 84 THR A C 1
ATOM 680 O O . THR A 1 84 ? -4.777 5.923 11.696 1.00 78.31 84 THR A O 1
ATOM 683 N N . VAL A 1 85 ? -4.727 7.871 10.589 1.00 80.75 85 VAL A N 1
ATOM 684 C CA . VAL A 1 85 ? -6.184 8.093 10.634 1.00 80.75 85 VAL A CA 1
ATOM 685 C C . VAL A 1 85 ? -6.940 6.966 9.919 1.00 80.75 85 VAL A C 1
ATOM 687 O O . VAL A 1 85 ? -7.975 6.513 10.391 1.00 80.75 85 VAL A O 1
ATOM 690 N N . LEU A 1 86 ? -6.416 6.475 8.795 1.00 81.44 86 LEU A N 1
ATOM 691 C CA . LEU A 1 86 ? -7.023 5.370 8.055 1.00 81.44 86 LEU A CA 1
ATOM 692 C C . LEU A 1 86 ? -6.924 4.038 8.820 1.00 81.44 86 LEU A C 1
ATOM 694 O O . LEU A 1 86 ? -7.865 3.251 8.788 1.00 81.44 86 LEU A O 1
ATOM 698 N N . ASN A 1 87 ? -5.835 3.817 9.559 1.00 76.88 87 ASN A N 1
ATOM 699 C CA . ASN A 1 87 ? -5.693 2.665 10.449 1.00 76.88 87 ASN A CA 1
ATOM 700 C C . ASN A 1 87 ? -6.647 2.738 11.645 1.00 76.88 87 ASN A C 1
ATOM 70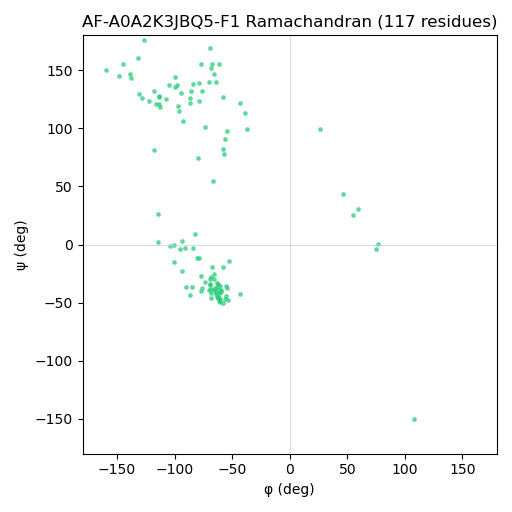2 O O . ASN A 1 87 ? -7.270 1.730 11.957 1.00 76.88 87 ASN A O 1
ATOM 706 N N . ILE A 1 88 ? -6.824 3.916 12.254 1.00 79.06 88 ILE A N 1
ATOM 707 C CA . ILE A 1 88 ? -7.828 4.134 13.311 1.00 79.06 88 ILE A CA 1
ATOM 708 C C . ILE A 1 88 ? -9.218 3.788 12.786 1.00 79.06 88 ILE A C 1
ATOM 710 O O . ILE A 1 88 ? -9.930 2.997 13.392 1.00 79.06 88 ILE A O 1
ATOM 714 N N . ALA A 1 89 ? -9.585 4.328 11.622 1.00 79.62 89 ALA A N 1
ATOM 715 C CA . ALA A 1 89 ? -10.887 4.053 11.032 1.00 79.62 89 ALA A CA 1
ATOM 716 C C . ALA A 1 89 ? -11.096 2.554 10.759 1.00 79.62 89 ALA A C 1
ATOM 718 O O . ALA A 1 89 ? -12.160 2.023 11.057 1.00 79.62 89 ALA A O 1
ATOM 719 N N . ARG A 1 90 ? -10.068 1.850 10.267 1.00 76.69 90 ARG A N 1
ATOM 720 C CA . ARG A 1 90 ? -10.106 0.387 10.102 1.00 76.69 90 ARG A CA 1
ATOM 721 C C . ARG A 1 90 ? -10.236 -0.354 11.432 1.00 76.69 90 ARG A C 1
ATOM 723 O O . ARG A 1 90 ? -10.992 -1.316 11.493 1.00 76.69 90 ARG A O 1
ATOM 730 N N . GLY A 1 91 ? -9.530 0.086 12.474 1.00 74.88 91 GLY A N 1
ATOM 731 C CA . GLY A 1 91 ? -9.642 -0.474 13.825 1.00 74.88 91 GLY A CA 1
ATOM 732 C C . GLY A 1 91 ? -11.053 -0.329 14.397 1.00 74.88 91 GLY A C 1
ATOM 733 O O . GLY A 1 91 ? -11.564 -1.251 15.024 1.00 74.88 91 GLY A O 1
ATOM 734 N N . LEU A 1 92 ? -11.722 0.779 14.078 1.00 75.00 92 LEU A N 1
ATOM 735 C CA . LEU A 1 92 ? -13.121 1.043 14.421 1.00 75.00 92 LEU A CA 1
ATOM 736 C C . LEU A 1 92 ? -14.131 0.389 13.453 1.00 75.00 92 LEU A C 1
ATOM 738 O O . LEU A 1 92 ? -15.319 0.678 13.530 1.00 75.00 92 LEU A O 1
ATOM 742 N N . ASN A 1 93 ? -13.694 -0.481 12.529 1.00 72.44 93 ASN A N 1
ATOM 743 C CA . ASN A 1 93 ? -14.533 -1.088 11.480 1.00 72.44 93 ASN A CA 1
ATOM 744 C C . ASN A 1 93 ? -15.297 -0.077 10.599 1.00 72.44 93 ASN A C 1
ATOM 746 O O . ASN A 1 93 ? -16.319 -0.405 9.994 1.00 72.44 93 ASN A O 1
ATOM 750 N N . ILE A 1 94 ? -14.788 1.147 10.469 1.00 76.19 94 ILE A N 1
ATOM 751 C CA . ILE A 1 94 ? -15.379 2.175 9.617 1.00 76.19 94 ILE A CA 1
ATOM 752 C C . ILE A 1 94 ? -14.970 1.883 8.165 1.00 76.19 94 ILE A C 1
ATOM 754 O O . ILE A 1 94 ? -13.773 1.799 7.862 1.00 76.19 94 ILE A O 1
ATOM 758 N N . PRO A 1 95 ? -15.928 1.726 7.236 1.00 69.06 95 PRO A N 1
ATOM 759 C CA . PRO A 1 95 ? -15.626 1.486 5.834 1.00 69.06 95 PRO A CA 1
ATOM 760 C C . PRO A 1 95 ? -15.123 2.778 5.187 1.00 69.06 95 PRO A C 1
ATOM 762 O O . PRO A 1 95 ? -15.907 3.652 4.829 1.00 69.06 95 PRO A O 1
ATOM 765 N N . VAL A 1 96 ? -13.805 2.886 5.026 1.00 74.38 96 VAL A N 1
ATOM 766 C CA . VAL A 1 96 ? -13.161 4.040 4.392 1.00 74.38 96 VAL A CA 1
ATOM 767 C C . VAL A 1 96 ? -12.509 3.623 3.083 1.00 74.38 96 VAL A C 1
ATOM 769 O O . VAL A 1 96 ? -11.679 2.710 3.036 1.00 74.38 96 VAL A O 1
ATOM 772 N N . LEU A 1 97 ? -12.839 4.317 2.003 1.00 67.00 97 LEU A N 1
ATOM 773 C CA . LEU A 1 97 ? -12.192 4.151 0.710 1.00 67.00 97 LEU A CA 1
ATOM 774 C C . LEU A 1 97 ? -10.823 4.846 0.749 1.00 67.00 97 LEU A C 1
ATOM 776 O O . LEU A 1 97 ? -10.705 6.010 1.124 1.00 67.00 97 LEU A O 1
ATOM 780 N N . GLY A 1 98 ? -9.756 4.183 0.291 1.00 59.69 98 GLY A N 1
ATOM 781 C CA . GLY A 1 98 ? -8.394 4.756 0.298 1.00 59.69 98 GLY A CA 1
ATOM 782 C C . GLY A 1 98 ? -8.247 6.083 -0.476 1.00 59.69 98 GLY A C 1
ATOM 783 O O . GLY A 1 98 ? -7.323 6.875 -0.233 1.00 59.69 98 GLY A O 1
ATOM 784 N N . THR A 1 99 ? -9.193 6.366 -1.375 1.00 68.56 99 THR A N 1
ATOM 785 C CA . THR A 1 99 ? -9.318 7.616 -2.137 1.00 68.56 99 THR A CA 1
ATOM 786 C C . THR A 1 99 ? -9.929 8.772 -1.344 1.00 68.56 99 THR A C 1
ATOM 788 O O . THR A 1 99 ? -9.859 9.913 -1.803 1.00 68.56 99 THR A O 1
ATOM 791 N N . GLU A 1 100 ? -10.506 8.523 -0.168 1.00 73.00 100 GLU A N 1
ATOM 792 C CA . GLU A 1 100 ? -11.145 9.561 0.636 1.00 73.00 100 GLU A CA 1
ATOM 793 C C . GLU A 1 100 ? -10.145 10.596 1.142 1.00 73.00 100 GLU A C 1
ATOM 795 O O . GLU A 1 100 ? -8.957 10.339 1.408 1.00 73.00 100 GLU A O 1
ATOM 800 N N . LYS A 1 101 ? -10.630 11.833 1.242 1.00 82.25 101 LYS A N 1
ATOM 801 C CA . LYS A 1 101 ? -9.841 12.923 1.809 1.00 82.25 101 LYS A CA 1
ATOM 802 C C . LYS A 1 101 ? -9.704 12.668 3.298 1.00 82.25 101 LYS A C 1
ATOM 804 O O . LYS A 1 101 ? -10.691 12.355 3.944 1.00 82.25 101 LYS A O 1
ATOM 809 N N . LYS A 1 102 ? -8.520 12.927 3.863 1.00 81.19 102 LYS A N 1
ATOM 810 C CA . LYS A 1 102 ? -8.262 12.818 5.311 1.00 81.19 102 LYS A CA 1
ATOM 811 C C . LYS A 1 102 ? -9.406 13.405 6.152 1.00 81.19 102 LYS A C 1
ATOM 813 O O . LYS A 1 102 ? -9.849 12.768 7.087 1.00 81.19 102 LYS A O 1
ATOM 818 N N . LYS A 1 103 ? -9.939 14.568 5.759 1.00 82.94 103 LYS A N 1
ATOM 819 C CA . LYS A 1 103 ? -11.087 15.209 6.417 1.00 82.94 103 LYS A CA 1
ATOM 820 C C . LYS A 1 103 ? -12.336 14.308 6.517 1.00 82.94 103 LYS A C 1
ATOM 822 O O . LYS A 1 103 ? -12.928 14.264 7.580 1.00 82.94 103 LYS A O 1
ATOM 827 N N . GLN A 1 104 ? -12.700 13.590 5.452 1.00 84.50 104 GLN A N 1
ATOM 828 C CA . GLN A 1 104 ? -13.858 12.678 5.435 1.00 84.50 104 GLN A CA 1
ATOM 829 C C . GLN A 1 104 ? -13.654 11.485 6.374 1.00 84.50 104 GLN A C 1
ATOM 831 O O . GLN A 1 104 ? -14.566 11.106 7.099 1.00 84.50 104 GLN A O 1
ATOM 836 N N . ILE A 1 105 ? -12.428 10.956 6.410 1.00 84.94 105 ILE A N 1
ATOM 837 C CA . ILE A 1 105 ? -12.046 9.870 7.320 1.00 84.94 105 ILE A CA 1
ATOM 838 C C . ILE A 1 105 ? -12.201 10.323 8.777 1.00 84.94 105 ILE A C 1
ATOM 840 O O . ILE A 1 105 ? -12.797 9.622 9.582 1.00 84.94 105 ILE A O 1
ATOM 844 N N . ILE A 1 106 ? -11.712 11.528 9.095 1.00 87.25 106 ILE A N 1
ATOM 845 C CA . ILE A 1 106 ? -11.833 12.136 10.428 1.00 87.25 106 ILE A CA 1
ATOM 846 C C . ILE A 1 106 ? -13.298 12.315 10.821 1.00 87.25 106 ILE A C 1
ATOM 848 O O . ILE A 1 106 ? -13.675 11.925 11.919 1.00 87.25 106 ILE A O 1
ATOM 852 N N . ASP A 1 107 ? -14.113 12.900 9.941 1.00 86.25 107 ASP A N 1
ATOM 853 C CA . ASP A 1 107 ? -15.530 13.128 10.236 1.00 86.25 107 ASP A CA 1
ATOM 854 C C . ASP A 1 107 ? -16.271 11.785 10.450 1.00 86.25 107 ASP A C 1
ATOM 856 O O . ASP A 1 107 ? -17.126 11.705 11.324 1.00 86.25 107 ASP A O 1
ATOM 860 N N . SER A 1 108 ? -15.887 10.711 9.745 1.00 84.69 108 SER A N 1
ATOM 861 C CA . SER A 1 108 ? -16.460 9.365 9.942 1.00 84.69 108 SER A CA 1
ATOM 862 C C . SER A 1 108 ? -16.055 8.729 11.277 1.00 84.69 108 SER A C 1
ATOM 864 O O . SER A 1 108 ? -16.884 8.100 11.927 1.00 84.69 108 SER A O 1
ATOM 866 N N . ILE A 1 10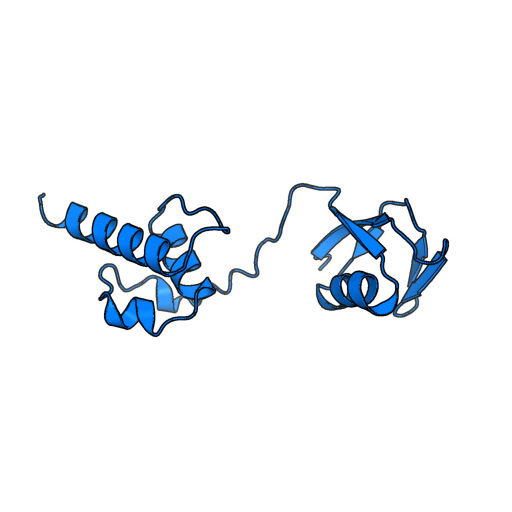9 ? -14.799 8.915 11.703 1.00 85.12 109 ILE A N 1
ATOM 867 C CA . ILE A 1 109 ? -14.312 8.460 13.017 1.00 85.12 109 ILE A CA 1
ATOM 868 C C . ILE A 1 109 ? -15.082 9.1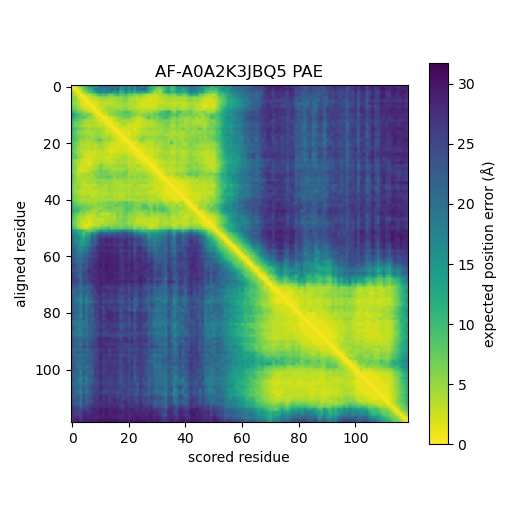47 14.143 1.00 85.12 109 ILE A C 1
ATOM 870 O O . ILE A 1 109 ? -15.569 8.468 15.039 1.00 85.12 109 ILE A O 1
ATOM 874 N N . LEU A 1 110 ? -15.224 10.473 14.078 1.00 84.06 110 LEU A N 1
ATOM 875 C CA . LEU A 1 110 ? -15.934 11.245 15.103 1.00 84.06 110 LEU A CA 1
ATOM 876 C C . LEU A 1 110 ? -17.406 10.826 15.211 1.00 84.06 110 LEU A C 1
ATOM 878 O O . LEU A 1 110 ? -17.900 10.619 16.312 1.00 84.06 110 LEU A O 1
ATOM 882 N N . LEU A 1 111 ? -18.073 10.618 14.073 1.00 83.44 111 LEU A N 1
ATOM 883 C CA . LEU A 1 111 ? -19.471 10.180 14.039 1.00 83.44 111 LEU A CA 1
ATOM 884 C C . LEU A 1 111 ? -19.665 8.789 14.669 1.00 83.44 111 LEU A C 1
ATOM 886 O O . LEU A 1 111 ? -20.665 8.532 15.335 1.00 83.44 111 LEU A O 1
ATOM 890 N N . SER A 1 112 ? -18.697 7.892 14.463 1.00 77.19 112 SER A N 1
ATOM 891 C CA . SER A 1 112 ? -18.714 6.562 15.073 1.00 77.19 112 SER A CA 1
ATOM 892 C C . SER A 1 112 ? -18.503 6.610 16.587 1.00 77.19 112 SER A C 1
ATOM 894 O O . SER A 1 112 ? -19.004 5.731 17.274 1.00 77.19 112 SER A O 1
ATOM 896 N N . GLN A 1 113 ? -17.776 7.607 17.102 1.00 73.50 113 GLN A N 1
ATOM 897 C CA . GLN A 1 113 ? -17.517 7.771 18.538 1.00 73.50 113 GLN A CA 1
ATOM 898 C C . GLN A 1 113 ? -18.726 8.330 19.291 1.00 73.50 113 GLN A C 1
ATOM 900 O O . GLN A 1 113 ? -18.999 7.897 20.402 1.00 73.50 113 GLN A O 1
ATOM 905 N N . GLU A 1 114 ? -19.476 9.250 18.680 1.00 65.00 114 GLU A N 1
ATOM 906 C CA . GLU A 1 114 ? -20.705 9.800 19.278 1.00 65.00 114 GLU A CA 1
ATOM 907 C C . GLU A 1 114 ? -21.833 8.758 19.384 1.00 65.00 114 GLU A C 1
ATOM 909 O O . GLU A 1 114 ? -22.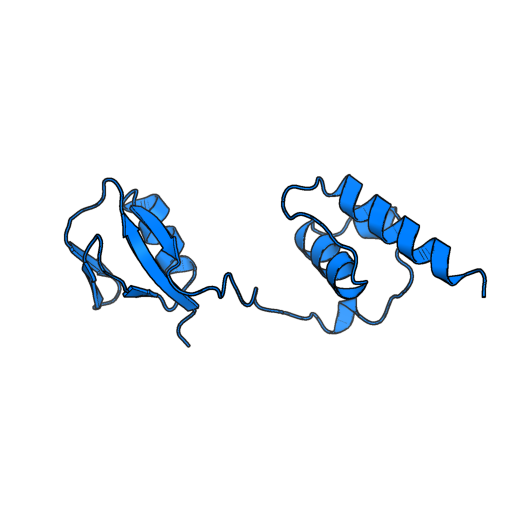760 8.938 20.163 1.00 65.00 114 GLU A O 1
ATOM 914 N N . SER A 1 115 ? -21.762 7.659 18.624 1.00 57.16 115 SER A N 1
ATOM 915 C CA . SER A 1 115 ? -22.806 6.624 18.616 1.00 57.16 115 SER A CA 1
ATOM 916 C C . SER A 1 115 ? -22.721 5.634 19.792 1.00 57.16 115 SER A C 1
ATOM 918 O O . SER A 1 115 ? -23.668 4.882 19.994 1.00 57.16 115 SER A O 1
ATOM 920 N N . ASP A 1 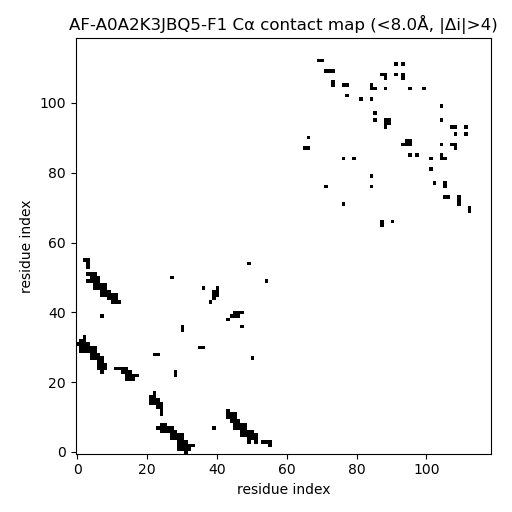116 ? -21.619 5.628 20.554 1.00 52.03 116 ASP A N 1
ATOM 921 C CA . ASP A 1 116 ? -21.393 4.722 21.698 1.00 52.03 116 ASP A CA 1
ATOM 922 C C . ASP A 1 116 ? -21.782 5.346 23.063 1.00 52.03 116 ASP A C 1
ATOM 924 O O . ASP A 1 116 ? -21.684 4.672 24.087 1.00 52.03 116 ASP A O 1
ATOM 928 N N . GLU A 1 117 ? -22.204 6.619 23.120 1.00 53.22 117 GLU A N 1
ATOM 929 C CA . GLU A 1 117 ? -22.552 7.311 24.384 1.00 53.22 117 GLU A CA 1
ATOM 930 C C . GLU A 1 117 ? -24.053 7.249 24.762 1.00 53.22 117 GLU A C 1
ATOM 932 O O . GLU A 1 117 ? -24.438 7.807 25.789 1.00 53.22 117 GLU A O 1
ATOM 937 N N . ASP A 1 118 ? -24.893 6.550 23.986 1.00 46.94 118 ASP A N 1
ATOM 938 C CA . ASP A 1 118 ? -26.363 6.498 24.158 1.00 46.94 118 ASP A CA 1
ATOM 939 C C . ASP A 1 118 ? -26.929 5.104 24.553 1.00 46.94 118 ASP A C 1
ATOM 941 O O . ASP A 1 118 ? -28.099 4.810 24.286 1.00 46.94 118 ASP A O 1
ATOM 945 N N . GLU A 1 119 ? -26.149 4.239 25.217 1.00 40.97 119 GLU A N 1
ATOM 946 C CA . GLU A 1 119 ? -26.631 2.963 25.805 1.00 40.97 119 GLU A CA 1
ATOM 947 C C . GLU A 1 119 ? -26.323 2.849 27.310 1.00 40.97 119 GLU A C 1
ATOM 949 O O . GLU A 1 119 ? -27.214 2.376 28.061 1.00 40.97 119 GLU A O 1
#

Radius of gyration: 19.49 Å; Cα contacts (8 Å, |Δi|>4): 137; chains: 1; bounding box: 48×32×48 Å